Protein AF-A0A2I1GSC6-F1 (afdb_monomer_lite)

Structure (mmCIF, N/CA/C/O backbone):
data_AF-A0A2I1GSC6-F1
#
_entry.id   AF-A0A2I1GSC6-F1
#
loop_
_atom_site.group_PDB
_atom_site.id
_atom_site.type_symbol
_atom_site.label_atom_id
_atom_site.label_alt_id
_atom_site.label_comp_id
_atom_site.label_asym_id
_atom_site.label_entity_id
_atom_site.label_seq_id
_atom_site.pdbx_PDB_ins_code
_atom_site.Cartn_x
_atom_site.Cartn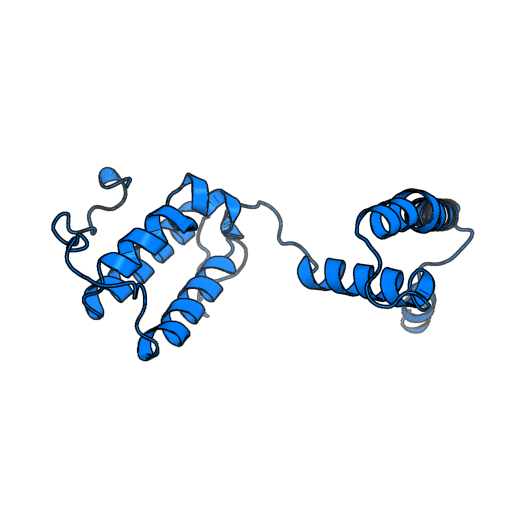_y
_atom_site.Cartn_z
_atom_site.occupancy
_atom_site.B_iso_or_equiv
_atom_site.auth_seq_id
_atom_site.auth_comp_id
_atom_site.auth_asym_id
_atom_site.auth_atom_id
_atom_site.pdbx_PDB_model_num
ATOM 1 N N . MET A 1 1 ? -19.867 -6.147 4.673 1.00 72.06 1 MET A N 1
ATOM 2 C CA . MET A 1 1 ? -18.896 -6.206 5.783 1.00 72.06 1 MET A CA 1
ATOM 3 C C . MET A 1 1 ? -18.907 -7.644 6.240 1.00 72.06 1 MET A C 1
ATOM 5 O O . MET A 1 1 ? -19.994 -8.157 6.480 1.00 72.06 1 MET A O 1
ATOM 9 N N . ASP A 1 2 ? -17.753 -8.298 6.272 1.00 75.50 2 ASP A N 1
ATOM 10 C CA . ASP A 1 2 ? -17.658 -9.733 6.564 1.00 75.50 2 ASP A CA 1
ATOM 11 C C . ASP A 1 2 ? -17.716 -9.948 8.078 1.00 75.50 2 ASP A C 1
ATOM 13 O O . ASP A 1 2 ? -16.717 -10.220 8.737 1.00 75.50 2 ASP A O 1
ATOM 17 N N . ILE A 1 3 ? -18.899 -9.724 8.650 1.00 71.81 3 ILE A N 1
ATOM 18 C CA . ILE A 1 3 ? -19.122 -9.675 10.103 1.00 71.81 3 ILE A CA 1
ATOM 19 C C . ILE A 1 3 ? -18.778 -11.021 10.764 1.00 71.81 3 ILE A C 1
ATOM 21 O O . ILE A 1 3 ? -18.333 -11.045 11.906 1.00 71.81 3 ILE A O 1
ATOM 25 N N . GLU A 1 4 ? -18.911 -12.135 10.043 1.00 76.19 4 GLU A N 1
ATOM 26 C CA . GLU A 1 4 ? -18.545 -13.470 10.534 1.00 76.19 4 GLU A CA 1
ATOM 27 C C . GLU A 1 4 ? -17.038 -13.623 10.789 1.00 76.19 4 GLU A C 1
ATOM 29 O O . GLU A 1 4 ? -16.634 -14.317 11.720 1.00 76.19 4 GLU A O 1
ATOM 34 N N . LEU A 1 5 ? -16.194 -12.930 10.015 1.00 83.06 5 LEU A N 1
ATOM 35 C CA . LEU A 1 5 ? -14.737 -12.950 10.192 1.00 83.06 5 LEU A CA 1
ATOM 36 C C . LEU A 1 5 ? -14.270 -12.063 11.352 1.00 83.06 5 LEU A C 1
ATOM 38 O O . LEU A 1 5 ? -13.135 -12.197 11.818 1.00 83.06 5 LEU A O 1
ATOM 42 N N . PHE A 1 6 ? -15.130 -11.158 11.818 1.00 88.62 6 PHE A N 1
ATOM 43 C CA . PHE A 1 6 ? -14.789 -10.106 12.766 1.00 88.62 6 PHE A CA 1
ATOM 44 C C . PHE A 1 6 ? -15.846 -10.001 13.876 1.00 88.62 6 PHE A C 1
ATOM 46 O O . PHE A 1 6 ? -16.597 -9.025 13.930 1.00 88.62 6 PHE A O 1
ATOM 53 N N . PRO A 1 7 ? -15.884 -10.967 14.814 1.00 88.19 7 PRO A N 1
ATOM 54 C CA . PRO A 1 7 ? -16.898 -11.016 15.872 1.00 88.19 7 PRO A CA 1
ATOM 55 C C . PRO A 1 7 ? -16.821 -9.840 16.858 1.00 88.19 7 PRO A C 1
ATOM 57 O O . PRO A 1 7 ? -17.752 -9.616 17.621 1.00 88.19 7 PRO A O 1
ATOM 60 N N . PHE A 1 8 ? -15.718 -9.083 16.851 1.00 88.75 8 PHE A N 1
ATOM 61 C CA . PHE A 1 8 ? -15.541 -7.884 17.673 1.00 88.75 8 PHE A CA 1
ATOM 62 C C . PHE A 1 8 ? -16.266 -6.644 17.122 1.00 88.75 8 PHE A C 1
ATOM 64 O O . PHE A 1 8 ? -16.285 -5.617 17.800 1.00 88.75 8 PHE A O 1
ATOM 71 N N . ILE A 1 9 ? -16.806 -6.699 15.899 1.00 90.38 9 ILE A N 1
ATOM 72 C CA . ILE A 1 9 ? -17.545 -5.580 15.310 1.00 90.38 9 ILE A CA 1
ATOM 73 C C . ILE A 1 9 ? -18.949 -5.542 15.916 1.00 90.38 9 ILE A C 1
ATOM 75 O O . ILE A 1 9 ? -19.750 -6.460 15.738 1.00 90.38 9 ILE A O 1
ATOM 79 N N . ASP A 1 10 ? -19.259 -4.439 16.587 1.00 89.12 10 ASP A N 1
ATOM 80 C CA . ASP A 1 10 ? -20.593 -4.129 17.077 1.00 89.12 10 ASP A CA 1
ATOM 81 C C . ASP A 1 10 ? -21.489 -3.744 15.896 1.00 89.12 10 ASP A C 1
ATOM 83 O O . ASP A 1 10 ? -21.222 -2.795 15.154 1.00 89.12 10 ASP A O 1
ATOM 87 N N . ARG A 1 11 ? -22.586 -4.485 15.733 1.00 85.50 11 ARG A N 1
ATOM 88 C CA . ARG A 1 11 ? -23.572 -4.269 14.668 1.00 85.50 11 ARG A CA 1
ATOM 89 C C . ARG A 1 11 ? -24.333 -2.955 14.835 1.00 85.50 11 ARG A C 1
ATOM 91 O O . ARG A 1 11 ? -24.878 -2.454 13.856 1.00 85.50 11 ARG A O 1
ATOM 98 N N . ASN A 1 12 ? -24.352 -2.397 16.043 1.00 87.44 12 ASN A N 1
ATOM 99 C CA . ASN A 1 12 ? -25.008 -1.128 16.341 1.00 87.44 12 ASN A CA 1
ATOM 100 C C . ASN A 1 12 ? -24.104 0.081 16.063 1.00 87.44 12 ASN A C 1
ATOM 102 O 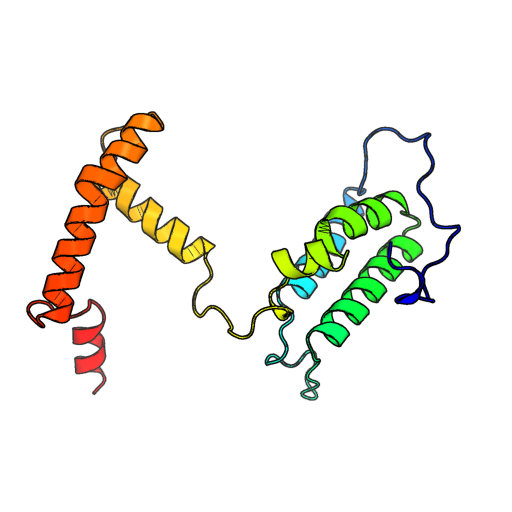O . ASN A 1 12 ? -24.580 1.216 16.077 1.00 87.44 12 ASN A O 1
ATOM 106 N N . PHE A 1 13 ? -22.816 -0.135 15.771 1.00 89.06 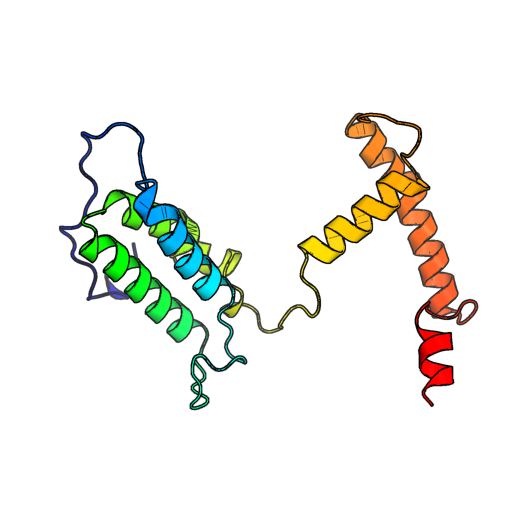13 PHE A N 1
ATOM 107 C CA . PHE A 1 13 ? -21.874 0.934 15.452 1.00 89.06 13 PHE A CA 1
ATOM 108 C C . PHE A 1 13 ? -21.981 1.368 13.983 1.00 89.06 13 PHE A C 1
ATOM 110 O O . PHE A 1 13 ? -21.078 1.174 13.163 1.00 89.06 13 PHE A O 1
ATOM 117 N N . ILE A 1 14 ? -23.128 1.951 13.643 1.00 85.88 14 ILE A N 1
ATOM 118 C CA . ILE A 1 14 ? -23.479 2.399 12.293 1.00 85.88 14 ILE A CA 1
ATOM 119 C C . ILE A 1 14 ? -23.556 3.931 12.209 1.00 85.88 14 ILE A C 1
ATOM 121 O O . ILE A 1 14 ? -23.898 4.599 13.185 1.00 85.88 14 ILE A O 1
ATO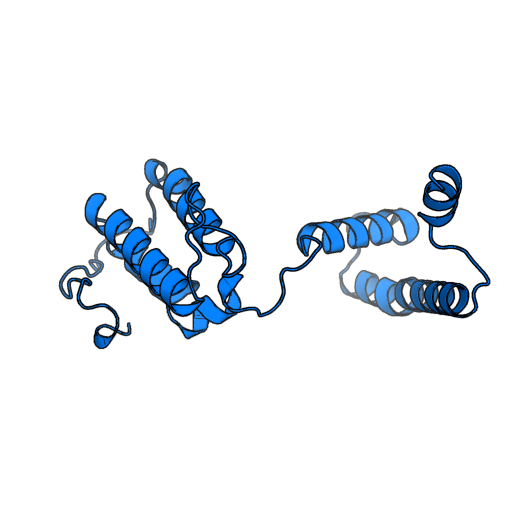M 125 N N . PRO A 1 15 ? -23.207 4.530 11.056 1.00 85.00 15 PRO A N 1
ATOM 126 C CA . PRO A 1 15 ? -23.295 5.973 10.879 1.00 85.00 15 PRO A CA 1
ATOM 127 C C . PRO A 1 15 ? -24.752 6.459 10.867 1.00 85.00 15 PRO A C 1
ATOM 129 O O . PRO A 1 15 ? -25.590 5.914 10.156 1.00 85.00 15 PRO A O 1
ATOM 132 N N . ASN A 1 16 ? -25.035 7.541 11.598 1.00 80.12 16 ASN A N 1
ATOM 133 C CA . ASN A 1 16 ? -26.331 8.221 11.547 1.00 80.12 16 ASN A CA 1
ATOM 134 C C . ASN A 1 16 ? -26.480 9.034 10.249 1.00 80.12 16 ASN A C 1
ATOM 136 O O . ASN A 1 16 ? -25.580 9.788 9.871 1.00 80.12 16 ASN A O 1
ATOM 140 N N . ASN A 1 17 ? -27.656 8.965 9.619 1.00 67.31 17 ASN A N 1
ATOM 141 C CA . ASN A 1 17 ? -27.967 9.647 8.351 1.00 67.31 17 ASN A CA 1
ATOM 142 C C . ASN A 1 17 ? -28.020 11.193 8.443 1.00 67.31 17 ASN A C 1
ATOM 144 O O . ASN A 1 17 ? -28.161 11.859 7.423 1.00 67.31 17 ASN A O 1
ATOM 148 N N . GLY A 1 18 ? -27.914 11.778 9.643 1.00 59.84 18 GLY A N 1
ATOM 149 C CA . GLY A 1 18 ? -28.212 13.194 9.908 1.00 59.84 18 GLY A CA 1
ATOM 150 C C . GLY A 1 18 ? -27.044 14.192 9.885 1.00 59.84 18 GLY A C 1
ATOM 151 O O . GLY A 1 18 ? -27.259 15.347 10.237 1.00 59.84 18 GLY A O 1
ATOM 152 N N . HIS A 1 19 ? -25.813 13.805 9.520 1.00 61.00 19 HIS A N 1
ATOM 153 C CA . HIS A 1 19 ? -24.641 14.692 9.661 1.00 61.00 19 HIS A CA 1
ATOM 154 C C . HIS A 1 19 ? -24.016 15.175 8.339 1.00 61.00 19 HIS A C 1
ATOM 156 O O . HIS A 1 19 ? -23.624 14.390 7.469 1.00 61.00 19 HIS A O 1
ATOM 162 N N . ASN A 1 20 ? -23.811 16.495 8.263 1.00 62.88 20 ASN A N 1
ATOM 163 C CA . ASN A 1 20 ? -23.117 17.212 7.193 1.00 62.88 20 ASN A CA 1
ATOM 164 C C . ASN A 1 20 ? -21.649 16.770 7.047 1.00 62.88 20 ASN A C 1
ATOM 166 O O . ASN A 1 20 ? -20.828 17.048 7.915 1.00 62.88 20 ASN A O 1
ATOM 170 N N . GLY A 1 21 ? -21.337 16.123 5.917 1.00 69.25 21 GLY A N 1
ATOM 171 C CA . GLY A 1 21 ? -20.053 16.137 5.188 1.00 69.25 21 GLY A CA 1
ATOM 172 C C . GLY A 1 21 ? -18.754 15.624 5.834 1.00 69.25 21 GLY A C 1
ATOM 173 O O . GLY A 1 21 ? -17.912 15.085 5.120 1.00 69.25 21 GLY A O 1
ATOM 174 N N . ILE A 1 22 ? -18.541 15.771 7.141 1.00 78.75 22 ILE A N 1
ATOM 175 C CA . ILE A 1 22 ? -17.235 15.533 7.770 1.00 78.75 22 ILE A CA 1
ATOM 176 C C . ILE A 1 22 ? -17.110 14.059 8.166 1.00 78.75 22 ILE A C 1
ATOM 178 O O . ILE A 1 22 ? -17.831 13.568 9.031 1.00 78.75 22 ILE A O 1
ATOM 182 N N . ILE A 1 23 ? -16.176 13.352 7.523 1.00 84.81 23 ILE A N 1
ATOM 183 C CA . ILE A 1 23 ? -15.872 11.937 7.798 1.00 84.81 23 ILE A CA 1
ATOM 184 C C . ILE A 1 23 ? -14.886 11.808 8.969 1.00 84.81 23 ILE A C 1
ATOM 186 O O . ILE A 1 23 ? -15.087 10.998 9.870 1.00 84.81 23 ILE A O 1
ATOM 190 N N . CYS A 1 24 ? -13.825 12.620 8.978 1.00 85.69 24 CYS A N 1
ATOM 191 C CA . CYS A 1 24 ? -12.787 12.594 10.008 1.00 85.69 24 CYS A CA 1
ATOM 192 C C . CYS A 1 24 ? -12.519 14.010 10.546 1.00 85.69 24 CYS A C 1
ATOM 194 O O . CYS A 1 24 ? -12.091 14.874 9.770 1.00 85.69 24 CYS A O 1
ATOM 196 N N . PRO A 1 25 ? -12.732 14.266 11.851 1.00 87.56 25 PRO A N 1
ATOM 197 C CA . PRO A 1 25 ? -12.354 15.524 12.486 1.00 87.56 25 PRO A CA 1
ATOM 198 C C . PRO A 1 25 ? -10.860 15.819 12.308 1.00 87.56 25 PRO A C 1
ATOM 200 O O . PRO A 1 25 ? -10.034 14.923 12.463 1.00 87.56 25 PRO A O 1
ATOM 203 N N . ALA A 1 26 ? -10.496 17.083 12.067 1.00 89.44 26 ALA A N 1
ATOM 204 C CA . ALA A 1 26 ? -9.107 17.498 11.819 1.00 89.44 26 ALA A CA 1
ATOM 205 C C . ALA A 1 26 ? -8.114 17.014 12.895 1.00 89.44 26 ALA A C 1
ATOM 207 O O . ALA A 1 26 ? -7.001 16.605 12.578 1.00 89.44 26 ALA A O 1
ATOM 208 N N . LYS A 1 27 ? -8.548 16.980 14.163 1.00 91.12 27 LYS A N 1
ATOM 209 C CA . LYS A 1 27 ? -7.743 16.502 15.299 1.00 91.12 27 LYS A CA 1
ATOM 210 C C . LYS A 1 27 ? -7.334 15.026 15.182 1.00 91.12 27 LYS A C 1
ATOM 212 O O . LYS A 1 27 ? -6.286 14.656 15.693 1.00 91.12 27 LYS A O 1
ATOM 217 N N . LEU A 1 28 ? -8.142 14.200 14.513 1.00 92.12 28 LEU A N 1
ATOM 218 C CA . LEU A 1 28 ? -7.928 12.753 14.392 1.00 92.12 28 LEU A CA 1
ATOM 219 C C . LEU A 1 28 ? -7.210 12.358 13.102 1.00 92.12 28 LEU A C 1
ATOM 221 O O . LEU A 1 28 ? -6.650 11.267 13.030 1.00 92.12 28 LEU A O 1
ATOM 225 N N . GLN A 1 29 ? -7.196 13.233 12.093 1.00 92.31 29 GLN A N 1
ATOM 226 C CA . GLN A 1 29 ? -6.665 12.919 10.764 1.00 92.31 29 GLN A CA 1
ATOM 227 C C . GLN A 1 29 ? -5.211 12.454 10.811 1.00 92.31 29 GLN A C 1
ATOM 229 O O . GLN A 1 29 ? -4.886 11.431 10.218 1.00 92.31 29 GLN A O 1
ATOM 234 N N . LYS A 1 30 ? -4.344 13.160 11.546 1.00 94.56 30 LYS A N 1
ATOM 235 C CA . LYS A 1 30 ? -2.918 12.814 11.625 1.00 94.56 30 LYS A CA 1
ATOM 236 C C . LYS A 1 30 ? -2.700 11.427 12.240 1.00 94.56 30 LYS A C 1
ATOM 238 O O . LYS A 1 30 ? -1.927 10.640 11.705 1.00 94.56 30 LYS A O 1
ATOM 243 N N . THR A 1 31 ? -3.407 11.118 13.324 1.00 95.31 31 THR A N 1
ATOM 244 C CA . THR A 1 31 ? -3.307 9.824 14.013 1.00 95.31 31 THR A CA 1
ATOM 245 C C . THR A 1 31 ? -3.894 8.693 13.169 1.00 95.31 31 THR A C 1
ATOM 247 O O . THR A 1 31 ? -3.272 7.642 13.033 1.00 95.31 31 THR A O 1
ATOM 250 N N . ALA A 1 32 ? -5.044 8.926 12.529 1.00 94.50 32 ALA A N 1
ATOM 251 C CA . ALA A 1 32 ? -5.664 7.960 11.626 1.00 94.50 32 ALA A CA 1
ATOM 252 C C . ALA A 1 32 ? -4.764 7.653 10.419 1.00 94.50 32 ALA A C 1
ATOM 254 O O . ALA A 1 32 ? -4.586 6.492 10.061 1.00 94.50 32 ALA A O 1
ATOM 255 N N . LEU A 1 33 ? -4.155 8.679 9.816 1.00 95.00 33 LEU A N 1
ATOM 256 C CA . LEU A 1 33 ? -3.220 8.506 8.704 1.00 95.00 33 LEU A CA 1
ATOM 257 C C . LEU A 1 33 ? -1.974 7.725 9.123 1.00 95.00 33 LEU A C 1
ATOM 259 O O . LEU A 1 33 ? -1.565 6.839 8.383 1.00 95.00 33 LEU A O 1
ATOM 263 N N . ALA A 1 34 ? -1.417 7.988 10.307 1.00 95.88 34 ALA A N 1
ATOM 264 C CA . ALA A 1 34 ? -0.274 7.233 10.816 1.00 95.88 34 ALA A CA 1
ATOM 265 C C . ALA A 1 34 ? -0.600 5.738 11.001 1.00 95.88 34 ALA A C 1
ATOM 267 O O . ALA A 1 34 ? 0.209 4.881 10.645 1.00 95.88 34 ALA A O 1
ATOM 268 N N . LEU A 1 35 ? -1.803 5.413 11.493 1.00 96.25 35 LEU A N 1
ATOM 269 C CA . LEU A 1 35 ? -2.279 4.028 11.573 1.00 96.25 35 LEU A CA 1
ATOM 270 C C . LEU A 1 35 ? -2.391 3.393 10.184 1.00 96.25 35 LEU A C 1
ATOM 272 O O . LEU A 1 35 ? -1.836 2.321 9.953 1.00 96.25 35 LEU A O 1
ATOM 276 N N . ILE A 1 36 ? -3.050 4.073 9.244 1.00 95.88 36 ILE A N 1
ATOM 277 C CA . ILE A 1 36 ? -3.240 3.585 7.870 1.00 95.88 36 ILE A CA 1
ATOM 278 C C . ILE A 1 36 ? -1.892 3.384 7.164 1.00 95.88 36 ILE A C 1
ATOM 280 O O . ILE A 1 36 ? -1.693 2.370 6.498 1.00 95.88 36 ILE A O 1
ATOM 284 N N . GLU A 1 37 ? -0.947 4.310 7.327 1.00 94.44 37 GLU A N 1
ATOM 285 C CA . GLU A 1 37 ? 0.398 4.208 6.760 1.00 94.44 37 GLU A CA 1
ATOM 286 C C . GLU A 1 37 ? 1.176 3.034 7.361 1.00 94.44 37 GLU A C 1
ATOM 288 O O . GLU A 1 37 ? 1.849 2.295 6.639 1.00 94.44 37 GLU A O 1
ATOM 293 N N . ARG A 1 38 ? 1.062 2.808 8.671 1.00 95.06 38 ARG A N 1
ATOM 294 C CA . ARG A 1 38 ? 1.661 1.630 9.298 1.00 95.06 38 ARG A CA 1
ATOM 295 C C . ARG A 1 38 ? 1.045 0.347 8.743 1.00 95.06 38 ARG A C 1
ATOM 297 O O . ARG A 1 38 ? 1.785 -0.558 8.370 1.00 95.06 38 ARG A O 1
ATOM 304 N N . HIS A 1 39 ? -0.281 0.290 8.615 1.00 96.06 39 HIS A N 1
ATOM 305 C CA . HIS A 1 39 ? -0.994 -0.866 8.065 1.00 96.06 39 HIS A CA 1
ATOM 306 C C . HIS A 1 39 ? -0.596 -1.158 6.613 1.00 96.06 39 HIS A C 1
ATOM 308 O O . HIS A 1 39 ? -0.352 -2.311 6.265 1.00 96.06 39 HIS A O 1
ATOM 314 N N . PHE A 1 40 ? -0.439 -0.116 5.790 1.00 93.75 40 PHE A N 1
ATOM 315 C CA . PHE A 1 40 ? 0.065 -0.225 4.418 1.00 93.75 40 PHE A CA 1
ATOM 316 C C . PHE A 1 40 ? 1.438 -0.896 4.343 1.00 93.75 40 PHE A C 1
ATOM 318 O O . PHE A 1 40 ? 1.692 -1.693 3.438 1.00 93.75 40 PHE A O 1
ATOM 325 N N . ASN A 1 41 ? 2.333 -0.533 5.266 1.00 91.50 41 ASN A N 1
ATOM 326 C CA . ASN A 1 41 ? 3.729 -0.957 5.258 1.00 91.50 41 ASN A CA 1
ATOM 327 C C . ASN A 1 41 ? 3.978 -2.293 5.970 1.00 91.50 41 ASN A C 1
ATOM 329 O O . ASN A 1 41 ? 5.085 -2.819 5.856 1.00 91.50 41 ASN A O 1
ATOM 333 N N . MET A 1 42 ? 2.987 -2.858 6.667 1.00 93.38 42 MET A N 1
ATOM 334 C CA . MET A 1 42 ? 3.125 -4.188 7.258 1.00 93.38 42 MET A CA 1
ATOM 335 C C . MET A 1 42 ? 3.333 -5.251 6.178 1.00 93.38 42 MET A C 1
ATOM 337 O O . MET A 1 42 ? 2.702 -5.232 5.116 1.00 93.38 42 MET A O 1
ATOM 341 N N . TYR A 1 43 ? 4.234 -6.190 6.460 1.00 93.75 43 TYR A N 1
ATOM 342 C CA . TYR A 1 43 ? 4.644 -7.205 5.505 1.00 93.75 43 TYR A CA 1
ATOM 343 C C . TYR A 1 43 ? 5.105 -8.488 6.217 1.00 93.75 43 TYR A C 1
ATOM 345 O O . TYR A 1 43 ? 5.802 -8.374 7.221 1.00 93.75 43 TYR A O 1
ATOM 353 N N . PRO A 1 44 ? 4.799 -9.695 5.700 1.00 93.06 44 PRO A N 1
ATOM 354 C CA . PRO A 1 44 ? 5.113 -10.953 6.388 1.00 93.06 44 PRO A CA 1
ATOM 355 C C . PRO A 1 44 ? 6.592 -11.222 6.675 1.00 93.06 44 PRO A C 1
ATOM 357 O O . PRO A 1 44 ? 6.910 -11.964 7.593 1.00 93.06 44 PRO A O 1
ATOM 360 N N . LEU A 1 45 ? 7.501 -10.635 5.893 1.00 90.62 45 LEU A N 1
ATOM 361 C CA . LEU A 1 45 ? 8.954 -10.757 6.082 1.00 90.62 45 LEU A CA 1
ATOM 362 C C . LEU A 1 45 ? 9.559 -9.637 6.943 1.00 90.62 45 LEU A C 1
ATOM 364 O O . LEU A 1 45 ? 10.778 -9.572 7.084 1.00 90.62 45 LEU A O 1
ATOM 368 N N . ILE A 1 46 ? 8.742 -8.730 7.482 1.00 89.75 46 ILE A N 1
ATOM 369 C CA . ILE A 1 46 ? 9.194 -7.642 8.353 1.00 89.75 46 ILE A CA 1
ATOM 370 C C . ILE A 1 46 ? 8.608 -7.891 9.746 1.00 89.75 46 ILE A C 1
ATOM 372 O O . ILE A 1 46 ? 7.388 -8.026 9.863 1.00 89.75 46 ILE A O 1
ATOM 376 N N . PRO A 1 47 ? 9.437 -7.948 10.803 1.00 91.56 47 PRO A N 1
ATOM 377 C CA . PRO A 1 47 ? 8.932 -8.179 12.145 1.00 91.56 47 PRO A CA 1
ATOM 378 C C . PRO A 1 47 ? 8.094 -6.984 12.611 1.00 91.56 47 PRO A C 1
ATOM 380 O O . PRO A 1 47 ? 8.465 -5.826 12.398 1.00 91.56 47 PRO A O 1
ATOM 383 N N . VAL A 1 48 ? 6.958 -7.260 13.251 1.00 89.25 48 VAL A N 1
ATOM 384 C CA . VAL A 1 48 ? 6.058 -6.216 13.773 1.00 89.25 48 VAL A CA 1
ATOM 385 C C . VAL A 1 48 ? 6.520 -5.643 15.110 1.00 89.25 48 VAL A C 1
ATOM 387 O O . VAL A 1 48 ? 6.109 -4.542 15.475 1.00 89.25 48 VAL A O 1
ATOM 390 N N . ASP A 1 49 ? 7.381 -6.355 15.834 1.00 87.31 49 ASP A N 1
ATOM 391 C CA . ASP A 1 49 ? 7.927 -5.912 17.109 1.00 87.31 49 ASP A CA 1
ATOM 392 C C . ASP A 1 49 ? 9.436 -6.177 17.226 1.00 87.31 49 ASP A C 1
ATOM 394 O O . ASP A 1 49 ? 10.070 -6.804 16.376 1.00 87.31 49 ASP A O 1
ATOM 398 N N . LYS A 1 50 ? 10.027 -5.675 18.314 1.00 86.75 50 LYS A N 1
ATOM 399 C CA . LYS A 1 50 ? 11.453 -5.871 18.617 1.00 86.75 50 LYS A CA 1
ATOM 400 C C . LYS A 1 50 ? 11.797 -7.317 18.988 1.00 86.75 50 LYS A C 1
ATOM 402 O O . LYS A 1 50 ? 12.973 -7.660 19.001 1.00 86.75 50 LYS A O 1
ATOM 407 N N . ASN A 1 51 ? 10.794 -8.134 19.300 1.00 89.62 51 ASN A N 1
ATOM 408 C CA . ASN A 1 51 ? 10.975 -9.532 19.675 1.00 89.62 51 ASN A CA 1
ATOM 409 C C . ASN A 1 51 ? 11.055 -10.448 18.446 1.00 89.62 51 ASN A C 1
ATOM 411 O O . ASN A 1 51 ? 11.317 -11.638 18.594 1.00 89.62 51 ASN A O 1
ATOM 415 N N . GLY A 1 52 ? 10.851 -9.904 17.241 1.00 89.62 52 GLY A N 1
ATOM 416 C CA . GLY A 1 52 ? 10.921 -10.667 16.001 1.00 89.62 52 GLY A CA 1
ATOM 417 C C . GLY A 1 52 ? 9.628 -11.409 15.674 1.00 89.62 52 GLY A C 1
ATOM 418 O O . GLY A 1 52 ? 9.681 -12.434 15.000 1.00 89.62 52 GLY A O 1
ATOM 419 N N . LEU A 1 53 ? 8.470 -10.932 16.142 1.00 92.56 53 LEU A N 1
ATOM 420 C CA . LEU A 1 53 ? 7.186 -11.509 15.755 1.00 92.56 53 LEU A CA 1
ATOM 421 C C . LEU A 1 53 ? 6.922 -11.247 14.266 1.00 92.56 53 LEU A C 1
ATOM 423 O O . LEU A 1 53 ? 6.869 -10.097 13.829 1.00 92.56 53 LEU A O 1
ATOM 427 N N . PHE A 1 54 ? 6.708 -12.316 13.504 1.00 93.25 54 PHE A N 1
ATOM 428 C CA . PHE A 1 54 ? 6.261 -12.263 12.113 1.00 93.25 54 PHE A CA 1
ATOM 429 C C . PHE A 1 54 ? 4.801 -12.685 12.030 1.00 93.25 54 PHE A C 1
ATOM 431 O O . PHE A 1 54 ? 4.370 -13.594 12.737 1.00 93.25 54 PHE A O 1
ATOM 438 N N . LEU A 1 55 ? 4.051 -12.024 11.155 1.00 94.31 55 LEU A N 1
ATOM 439 C CA . LEU A 1 55 ? 2.634 -12.287 10.943 1.00 94.31 55 LEU A CA 1
ATOM 440 C C . LEU A 1 55 ? 2.402 -12.701 9.496 1.00 94.31 55 LEU A C 1
ATOM 442 O O . LEU A 1 55 ? 2.986 -12.130 8.573 1.00 94.31 55 LEU A O 1
ATOM 446 N N . ASN A 1 56 ? 1.509 -13.657 9.280 1.00 94.25 56 ASN A N 1
ATOM 447 C CA . ASN A 1 56 ? 1.080 -14.000 7.930 1.00 94.25 56 ASN A CA 1
ATOM 448 C C . ASN A 1 56 ? 0.153 -12.901 7.345 1.00 94.25 56 ASN A C 1
ATOM 450 O O . ASN A 1 56 ? -0.356 -12.048 8.081 1.00 94.25 56 ASN A O 1
ATOM 454 N N . PRO A 1 57 ? -0.089 -12.879 6.019 1.00 94.06 57 PRO A N 1
ATOM 455 C CA . PRO A 1 57 ? -0.911 -11.844 5.385 1.00 94.06 57 PRO A CA 1
ATOM 456 C C . PRO A 1 57 ? -2.312 -11.672 5.991 1.00 94.06 57 PRO A C 1
ATOM 458 O O . PRO A 1 57 ? -2.797 -10.542 6.111 1.00 94.06 57 PRO A O 1
ATOM 461 N N . ASP A 1 58 ? -2.960 -12.771 6.383 1.00 94.12 58 ASP A N 1
ATOM 462 C CA . ASP A 1 58 ? -4.309 -12.749 6.952 1.00 94.12 58 ASP A CA 1
ATOM 463 C C . ASP A 1 58 ? -4.318 -12.256 8.402 1.00 94.12 58 ASP A C 1
ATOM 465 O O . ASP A 1 58 ? -5.235 -11.537 8.797 1.00 94.12 58 ASP A O 1
ATOM 469 N N . GLU A 1 59 ? -3.294 -12.582 9.189 1.00 94.88 59 GLU A N 1
ATOM 470 C CA . GLU A 1 59 ? -3.088 -12.043 10.536 1.00 94.88 59 GLU A CA 1
ATOM 471 C C . GLU A 1 59 ? -2.853 -10.535 10.498 1.00 94.88 59 GLU A C 1
ATOM 473 O O . GLU A 1 59 ? -3.508 -9.800 11.240 1.00 94.88 59 GLU A O 1
ATOM 478 N N . ILE A 1 60 ? -1.988 -10.065 9.589 1.00 96.25 60 ILE A N 1
ATOM 479 C CA . ILE A 1 60 ? -1.744 -8.632 9.377 1.00 96.25 60 ILE A CA 1
ATOM 480 C C . ILE A 1 60 ? -3.061 -7.926 9.061 1.00 96.25 60 ILE A C 1
ATOM 482 O O . ILE A 1 60 ? -3.374 -6.902 9.672 1.00 96.25 60 ILE A O 1
ATOM 486 N N . TRP A 1 61 ? -3.850 -8.472 8.131 1.00 96.12 61 TRP A N 1
ATOM 487 C CA . TRP A 1 61 ? -5.151 -7.910 7.786 1.00 96.12 61 TRP A CA 1
ATOM 488 C C . TRP A 1 61 ? -6.075 -7.859 9.005 1.00 96.12 61 TRP A C 1
ATOM 490 O O . TRP A 1 61 ? -6.565 -6.786 9.353 1.00 96.12 61 TRP A O 1
ATOM 500 N N . LYS A 1 62 ? -6.265 -8.982 9.706 1.00 95.12 62 LYS A N 1
ATOM 501 C CA . LYS A 1 62 ? -7.188 -9.065 10.847 1.00 95.12 62 LYS A CA 1
ATOM 502 C C . LYS A 1 62 ? -6.813 -8.119 11.986 1.00 95.12 62 LYS A C 1
ATOM 504 O O . LYS A 1 62 ? -7.696 -7.459 12.536 1.00 95.12 62 LYS A O 1
ATOM 509 N N . ILE A 1 63 ? -5.527 -8.023 12.319 1.00 95.31 63 ILE A N 1
ATOM 510 C CA . ILE A 1 63 ? -5.031 -7.104 13.350 1.00 95.31 63 ILE A CA 1
ATOM 511 C C . ILE A 1 63 ? -5.245 -5.652 12.914 1.00 95.31 63 ILE A C 1
ATOM 513 O O . ILE A 1 63 ? -5.772 -4.862 13.694 1.00 95.31 63 ILE A O 1
ATOM 517 N N . SER A 1 64 ? -4.949 -5.320 11.655 1.00 96.44 64 SER A N 1
ATOM 518 C CA . SER A 1 64 ? -5.148 -3.967 11.114 1.00 96.44 64 SER A CA 1
ATOM 519 C C . SER A 1 64 ? -6.621 -3.539 11.131 1.00 96.44 64 SER A C 1
ATOM 521 O O . SER A 1 64 ? -6.936 -2.400 11.482 1.00 96.44 64 SER A O 1
ATOM 523 N N . VAL A 1 65 ? -7.536 -4.453 10.777 1.00 96.56 65 VAL A N 1
ATOM 524 C CA . VAL A 1 65 ? -8.992 -4.232 10.843 1.00 96.56 65 VAL A CA 1
ATOM 525 C C . VAL A 1 65 ? -9.433 -4.001 12.286 1.00 96.56 65 VAL A C 1
ATOM 527 O O . VAL A 1 65 ? -10.190 -3.069 12.555 1.00 96.56 65 VAL A O 1
ATOM 530 N N . LYS A 1 66 ? -8.953 -4.826 13.222 1.00 96.19 66 LYS A N 1
ATOM 531 C CA . LYS A 1 66 ? -9.281 -4.698 14.645 1.00 96.19 66 LYS A CA 1
ATOM 532 C C . LYS A 1 66 ? -8.819 -3.359 15.210 1.00 96.19 66 LYS A C 1
ATOM 534 O O . LYS A 1 66 ? -9.593 -2.686 15.882 1.00 96.19 66 LYS A O 1
ATOM 539 N N . GLU A 1 67 ? -7.592 -2.962 14.909 1.00 96.69 67 GLU A N 1
ATOM 540 C CA . GLU A 1 67 ? -6.997 -1.740 15.441 1.00 96.69 67 GLU A CA 1
ATOM 541 C C . GLU A 1 67 ? -7.679 -0.480 14.903 1.00 96.69 67 GLU A C 1
ATOM 543 O O . GLU A 1 67 ? -8.025 0.413 15.676 1.00 96.69 67 GLU A O 1
ATOM 548 N N . ILE A 1 68 ? -7.961 -0.415 13.596 1.00 96.50 68 ILE A N 1
ATOM 549 C CA . ILE A 1 68 ? -8.657 0.749 13.035 1.00 96.50 68 ILE A CA 1
ATOM 550 C C . ILE A 1 68 ? -10.121 0.819 13.498 1.00 96.50 68 ILE A C 1
ATOM 552 O O . ILE A 1 68 ? -10.661 1.914 13.669 1.00 96.50 68 ILE A O 1
ATOM 556 N N . TYR A 1 69 ? -10.756 -0.332 13.740 1.00 96.19 69 TYR A N 1
ATOM 557 C CA . TYR A 1 69 ? -12.089 -0.403 14.331 1.00 96.19 69 TYR A CA 1
ATOM 558 C C . TYR A 1 69 ? -12.090 0.122 15.772 1.00 96.19 69 TYR A C 1
ATOM 560 O O . TYR A 1 69 ? -12.886 1.003 16.094 1.00 96.19 69 TYR A O 1
ATOM 568 N N . GLN A 1 70 ? -11.163 -0.353 16.611 1.00 96.56 70 GLN A N 1
ATOM 569 C CA . GLN A 1 70 ? -10.992 0.122 17.988 1.00 96.56 70 GLN A CA 1
ATOM 570 C C . GLN A 1 70 ? -10.737 1.630 18.029 1.00 96.56 70 GLN A C 1
ATOM 572 O O . GLN A 1 70 ? -11.430 2.339 18.753 1.00 96.56 70 GLN A O 1
ATOM 577 N N . PHE A 1 71 ? -9.855 2.136 17.164 1.00 96.44 71 PHE A N 1
ATOM 578 C CA . PHE A 1 71 ? -9.621 3.572 17.023 1.00 96.44 71 PHE A CA 1
ATOM 579 C C . PHE A 1 71 ? -10.916 4.345 16.725 1.00 96.44 71 PHE A C 1
ATOM 581 O O . PHE A 1 71 ? -11.164 5.399 17.310 1.00 96.44 71 PHE A O 1
ATOM 588 N N . CYS A 1 72 ? -11.769 3.840 15.831 1.00 95.06 72 CYS A N 1
ATOM 589 C CA . CYS A 1 72 ? -13.032 4.505 15.510 1.00 95.06 72 CYS A CA 1
ATOM 590 C C . CYS A 1 72 ? -14.044 4.437 16.662 1.00 95.06 72 CYS A C 1
ATOM 592 O O . CYS A 1 72 ? -14.764 5.413 16.875 1.00 95.06 72 CYS A O 1
ATOM 594 N N . ILE A 1 73 ? -14.086 3.328 17.405 1.00 94.94 73 ILE A N 1
ATOM 595 C CA . ILE A 1 73 ? -14.943 3.149 18.587 1.00 94.94 73 ILE A CA 1
ATOM 596 C C . ILE A 1 73 ? -14.543 4.108 19.708 1.00 94.94 73 ILE A C 1
ATOM 598 O O . ILE A 1 73 ? -15.396 4.828 20.222 1.00 94.94 73 ILE A O 1
ATOM 602 N N . GLU A 1 74 ? -13.253 4.180 20.040 1.00 95.38 74 GLU A N 1
ATOM 603 C CA . GLU A 1 74 ? -12.716 5.063 21.087 1.00 95.38 74 GLU A CA 1
ATOM 604 C C . GLU A 1 74 ? -13.056 6.537 20.839 1.00 95.38 74 GLU A C 1
ATOM 606 O O . GLU A 1 74 ? -13.287 7.303 21.773 1.00 95.38 74 GLU A O 1
ATOM 611 N N . HIS A 1 75 ? -13.135 6.928 19.568 1.00 93.06 75 HIS A N 1
ATOM 612 C CA . HIS A 1 75 ? -13.459 8.290 19.150 1.00 93.06 75 HIS A CA 1
ATOM 613 C C . HIS A 1 75 ? -14.928 8.476 18.744 1.00 93.06 75 HIS A C 1
ATOM 615 O O . HIS A 1 75 ? -15.277 9.528 18.203 1.00 93.06 75 HIS A O 1
ATOM 621 N N . ASN A 1 76 ? -15.775 7.466 18.973 1.00 91.81 76 ASN A N 1
ATOM 622 C CA . ASN A 1 76 ? -17.194 7.439 18.616 1.00 91.81 76 ASN A CA 1
ATOM 623 C C . ASN A 1 76 ? -17.470 7.927 17.176 1.00 91.81 76 ASN A C 1
ATOM 625 O O . ASN A 1 76 ? -18.333 8.773 16.933 1.00 91.81 76 ASN A O 1
ATOM 629 N N . ASN A 1 77 ? -16.692 7.428 16.209 1.00 92.00 77 ASN A N 1
ATOM 630 C CA . ASN A 1 77 ? -16.779 7.830 14.806 1.00 92.00 77 ASN A CA 1
ATOM 631 C C . ASN A 1 77 ? -17.142 6.651 13.879 1.00 92.00 77 ASN A C 1
ATOM 633 O O . ASN A 1 77 ? -16.288 6.141 13.141 1.00 92.00 77 ASN A O 1
ATOM 637 N N . PRO A 1 78 ? -18.421 6.230 13.863 1.00 91.94 78 PRO A N 1
ATOM 638 C CA . PRO A 1 78 ? -18.880 5.124 13.023 1.00 91.94 78 PRO A CA 1
ATOM 639 C C . PRO A 1 78 ? -18.808 5.439 11.529 1.00 91.94 78 PRO A C 1
ATOM 641 O O . PRO A 1 78 ? -18.648 4.540 10.706 1.00 91.94 78 PRO A O 1
ATOM 644 N N . ARG A 1 79 ? -18.868 6.722 11.150 1.00 90.56 79 ARG A N 1
ATOM 645 C CA . ARG A 1 79 ? -18.755 7.146 9.750 1.00 90.56 79 ARG A CA 1
ATOM 646 C C . ARG A 1 79 ? -17.350 6.934 9.206 1.00 90.56 79 ARG A C 1
ATOM 648 O O . ARG A 1 79 ? -17.209 6.449 8.084 1.00 90.56 79 ARG A O 1
ATOM 655 N N . LEU A 1 80 ? -16.328 7.279 9.989 1.00 92.69 80 LEU A N 1
ATOM 656 C CA . LEU A 1 80 ? -14.939 7.012 9.632 1.00 92.69 80 LEU A CA 1
ATOM 657 C C . LEU A 1 80 ? -14.696 5.513 9.490 1.00 92.69 80 LEU A C 1
ATOM 659 O O . LEU A 1 80 ? -14.130 5.102 8.484 1.00 92.69 80 LEU A O 1
ATOM 663 N N . TRP A 1 81 ? -15.177 4.709 10.441 1.00 94.19 81 TRP A N 1
ATOM 664 C CA . TRP A 1 81 ? -15.085 3.253 10.355 1.00 94.19 81 TRP A CA 1
ATOM 665 C C . TRP A 1 81 ? -15.694 2.724 9.057 1.00 94.19 81 TRP A C 1
ATOM 667 O O . TRP A 1 81 ? -15.021 2.027 8.299 1.00 94.19 81 TRP A O 1
ATOM 677 N N . TYR A 1 82 ? -16.941 3.101 8.769 1.00 92.75 82 TYR A N 1
ATOM 678 C CA . TYR A 1 82 ? -17.648 2.639 7.580 1.00 92.75 82 TYR A CA 1
ATOM 679 C C . TYR A 1 82 ? -16.888 3.032 6.307 1.00 92.75 82 TYR A C 1
ATOM 681 O O . TYR A 1 82 ? -16.593 2.192 5.459 1.00 92.75 82 TYR A O 1
ATOM 689 N N . TYR A 1 83 ? -16.487 4.300 6.204 1.00 92.62 83 TYR A N 1
ATOM 690 C CA . TYR A 1 83 ? -15.700 4.790 5.078 1.00 92.62 83 TYR A CA 1
ATOM 691 C C . TYR A 1 83 ? -14.391 4.015 4.902 1.00 92.62 83 TYR A C 1
ATOM 693 O O . TYR A 1 83 ? -14.086 3.570 3.792 1.00 92.62 83 TYR A O 1
ATOM 701 N N . LEU A 1 84 ? -13.638 3.826 5.990 1.00 94.62 84 LEU A N 1
ATOM 702 C CA . LEU A 1 84 ? -12.358 3.134 5.954 1.00 94.62 84 LEU A CA 1
ATOM 703 C C . LEU A 1 84 ? -12.531 1.670 5.549 1.00 94.62 84 LEU A C 1
ATOM 705 O O . LEU A 1 84 ? -11.795 1.172 4.694 1.00 94.62 84 LEU A O 1
ATOM 709 N N . TYR A 1 85 ? -13.526 0.991 6.117 1.00 94.75 85 TYR A N 1
ATOM 710 C CA . TYR A 1 85 ? -13.782 -0.410 5.832 1.00 94.75 85 TYR A CA 1
ATOM 711 C C . TYR A 1 85 ? -14.088 -0.649 4.358 1.00 94.75 85 TYR A C 1
ATOM 713 O O . TYR A 1 85 ? -13.395 -1.424 3.702 1.00 94.75 85 TYR A O 1
ATOM 721 N N . PHE A 1 86 ? -15.074 0.049 3.800 1.00 93.56 86 PHE A N 1
ATOM 722 C CA . PHE A 1 86 ? -15.483 -0.196 2.416 1.00 93.56 86 PHE A CA 1
ATOM 723 C C . PHE A 1 86 ? -14.467 0.285 1.377 1.00 93.56 86 PHE A C 1
ATOM 725 O O . PHE A 1 86 ? -14.460 -0.232 0.258 1.00 93.56 86 PHE A O 1
ATOM 732 N N . SER A 1 87 ? -13.610 1.240 1.738 1.00 93.81 87 SER A N 1
ATOM 733 C CA . SER A 1 87 ? -12.624 1.809 0.817 1.00 93.81 87 SER A CA 1
ATOM 734 C C . SER A 1 87 ? -11.265 1.103 0.879 1.00 93.81 87 SER A C 1
ATOM 736 O O . SER A 1 87 ? -10.612 0.988 -0.156 1.00 93.81 87 SER A O 1
ATOM 738 N N . TRP A 1 88 ? -10.852 0.590 2.047 1.00 95.19 88 TRP A N 1
ATOM 739 C CA . TRP A 1 88 ? -9.522 -0.010 2.239 1.00 95.19 88 TRP A CA 1
ATOM 740 C C . TRP A 1 88 ? -9.518 -1.352 2.978 1.00 95.19 88 TRP A C 1
ATOM 742 O O . TRP A 1 88 ? -8.725 -2.218 2.620 1.00 95.19 88 TRP A O 1
ATOM 752 N N . TYR A 1 89 ? -10.343 -1.554 4.006 1.00 95.69 89 TYR A N 1
ATOM 753 C CA . TYR A 1 89 ? -10.180 -2.715 4.899 1.00 95.69 89 TYR A CA 1
ATOM 754 C C . TYR A 1 89 ? -11.061 -3.930 4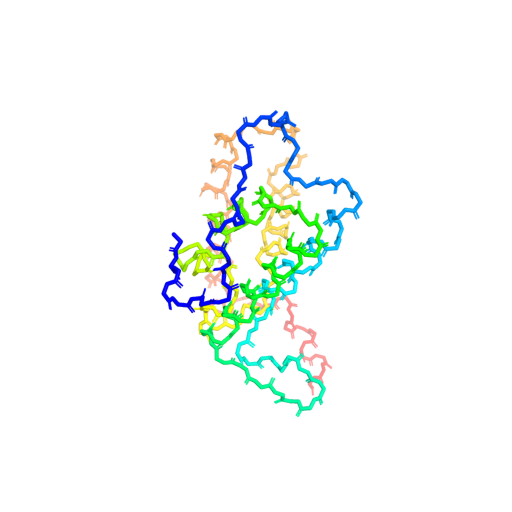.579 1.00 95.69 89 TYR A C 1
ATOM 756 O O . TYR A 1 89 ? -10.851 -4.991 5.167 1.00 95.69 89 TYR A O 1
ATOM 764 N N . SER A 1 90 ? -12.002 -3.832 3.641 1.00 94.81 90 SER A N 1
ATOM 765 C CA . SER A 1 90 ? -12.669 -5.004 3.066 1.00 94.81 90 SER A CA 1
ATOM 766 C C . SER A 1 90 ? -11.654 -5.880 2.333 1.00 94.81 90 SER A C 1
ATOM 768 O O . SER A 1 90 ? -10.661 -5.366 1.818 1.00 94.81 90 SER A O 1
ATOM 770 N N . LYS A 1 91 ? -11.872 -7.201 2.279 1.00 93.12 91 LYS A N 1
ATOM 771 C CA . LYS A 1 91 ? -10.857 -8.133 1.759 1.00 93.12 91 LYS A CA 1
ATOM 772 C C . LYS A 1 91 ? -10.437 -7.796 0.323 1.00 93.12 91 LYS A C 1
ATOM 774 O O . LYS A 1 91 ? -9.242 -7.711 0.042 1.00 93.12 91 LYS A O 1
ATOM 779 N N . ASP A 1 92 ? -11.403 -7.515 -0.549 1.00 93.12 92 ASP A N 1
ATOM 780 C CA . ASP A 1 92 ? -11.140 -7.149 -1.946 1.00 93.12 92 ASP A CA 1
ATOM 781 C C . ASP A 1 92 ? -10.313 -5.871 -2.065 1.00 93.12 92 ASP A C 1
ATOM 783 O O . ASP A 1 92 ? -9.378 -5.803 -2.860 1.00 93.12 92 ASP A O 1
ATOM 787 N N . ARG A 1 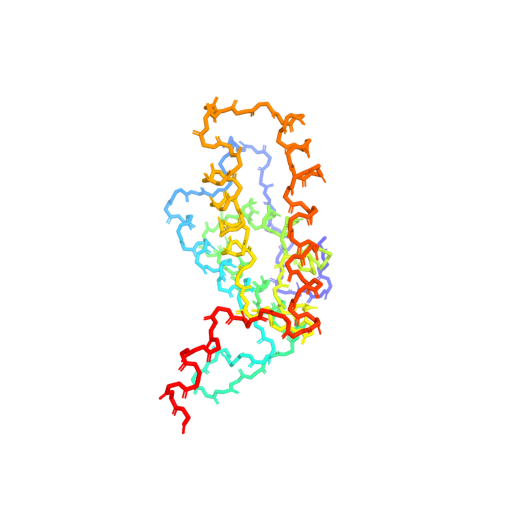93 ? -10.628 -4.853 -1.253 1.00 95.06 93 ARG A N 1
ATOM 788 C CA . ARG A 1 93 ? -9.874 -3.597 -1.253 1.00 95.06 93 ARG A CA 1
ATOM 789 C C . ARG A 1 93 ? -8.494 -3.796 -0.666 1.00 95.06 93 ARG A C 1
ATOM 791 O O . ARG A 1 93 ? -7.532 -3.352 -1.283 1.00 95.06 93 ARG A O 1
ATOM 798 N N . TRP A 1 94 ? -8.387 -4.491 0.462 1.00 95.12 94 TRP A N 1
ATOM 799 C CA . TRP A 1 94 ? -7.133 -4.775 1.151 1.00 95.12 94 TRP A CA 1
ATOM 800 C C . TRP A 1 94 ? -6.092 -5.376 0.207 1.00 95.12 94 TRP A C 1
ATOM 802 O O . TRP A 1 94 ? -4.976 -4.865 0.123 1.00 95.12 94 TRP A O 1
ATOM 812 N N . ASN A 1 95 ? -6.497 -6.363 -0.595 1.00 93.38 95 ASN A N 1
ATOM 813 C CA . ASN A 1 95 ? -5.643 -7.008 -1.593 1.00 93.38 95 ASN A CA 1
ATOM 814 C C . ASN A 1 95 ? -5.076 -6.037 -2.653 1.00 93.38 95 ASN A C 1
ATOM 816 O O . ASN A 1 95 ? -4.037 -6.319 -3.256 1.00 93.38 95 ASN A O 1
ATOM 820 N N . LEU A 1 96 ? -5.739 -4.901 -2.899 1.00 91.94 96 LEU A N 1
ATOM 821 C CA . LEU A 1 96 ? -5.301 -3.899 -3.872 1.00 91.94 96 LEU A CA 1
ATOM 822 C C . LEU A 1 96 ? -4.268 -2.922 -3.306 1.00 91.94 96 LEU A C 1
ATOM 824 O O . LEU A 1 96 ? -3.372 -2.521 -4.047 1.00 91.94 96 LEU A O 1
ATOM 828 N N . TRP A 1 97 ? -4.382 -2.524 -2.036 1.00 91.50 97 TRP A N 1
ATOM 829 C CA . TRP A 1 97 ? -3.528 -1.468 -1.474 1.00 91.50 97 TRP A CA 1
ATOM 830 C C . TRP A 1 97 ? -2.483 -1.972 -0.476 1.00 91.50 97 TRP A C 1
ATOM 832 O O . TRP A 1 97 ? -1.403 -1.395 -0.419 1.00 91.50 97 TRP A O 1
ATOM 842 N N . ALA A 1 98 ? -2.747 -3.024 0.300 1.00 93.19 98 ALA A N 1
ATOM 843 C CA . ALA A 1 98 ? -1.824 -3.469 1.339 1.00 93.19 98 ALA A CA 1
ATOM 844 C C . ALA A 1 98 ? -0.627 -4.229 0.754 1.00 93.19 98 ALA A C 1
ATOM 846 O O . ALA A 1 98 ? -0.773 -5.113 -0.096 1.00 93.19 98 ALA A O 1
ATOM 847 N N . ARG A 1 99 ? 0.579 -3.938 1.257 1.00 91.88 99 ARG A N 1
ATOM 848 C CA . ARG A 1 99 ? 1.799 -4.628 0.811 1.00 91.88 99 ARG A CA 1
ATOM 849 C C . ARG A 1 99 ? 1.840 -6.086 1.247 1.00 91.88 99 ARG A C 1
ATOM 851 O O . ARG A 1 99 ? 2.401 -6.904 0.525 1.00 91.88 99 ARG A O 1
ATOM 858 N N . SER A 1 100 ? 1.213 -6.420 2.374 1.00 93.44 100 SER A N 1
ATOM 859 C CA . SER A 1 100 ? 1.207 -7.776 2.932 1.00 93.44 100 SER A CA 1
ATOM 860 C C . SER A 1 100 ? 0.604 -8.840 2.013 1.00 93.44 100 SER A C 1
ATOM 862 O O . SER A 1 100 ? 0.884 -10.020 2.193 1.00 93.44 100 SER A O 1
ATOM 864 N N . CYS A 1 101 ? -0.191 -8.442 1.017 1.00 91.50 101 CYS A N 1
ATOM 865 C CA . CYS A 1 101 ? -0.814 -9.361 0.062 1.00 91.50 101 CYS A CA 1
ATOM 866 C C . CYS A 1 101 ? 0.115 -9.771 -1.089 1.00 91.50 101 CYS A C 1
ATOM 868 O O . CYS A 1 101 ? -0.259 -10.596 -1.922 1.00 91.50 101 CYS A O 1
ATOM 870 N N . ARG A 1 102 ? 1.305 -9.170 -1.191 1.00 88.69 102 ARG A N 1
ATOM 871 C CA . ARG A 1 102 ? 2.282 -9.472 -2.240 1.00 88.69 102 ARG A CA 1
ATOM 872 C C . ARG A 1 102 ? 3.333 -10.439 -1.706 1.00 88.69 102 ARG A C 1
ATOM 874 O O . ARG A 1 102 ? 3.687 -10.390 -0.538 1.00 88.69 102 ARG A O 1
ATOM 881 N N . GLN A 1 103 ? 3.824 -11.315 -2.581 1.00 85.06 103 GLN A N 1
ATOM 882 C CA . GLN A 1 103 ? 4.879 -12.280 -2.247 1.00 85.06 103 GLN A CA 1
ATOM 883 C C . GLN A 1 103 ? 6.276 -11.647 -2.227 1.00 85.06 103 GLN A C 1
ATOM 885 O O . GLN A 1 103 ? 7.188 -12.185 -1.602 1.00 85.06 103 GLN A O 1
ATOM 890 N N . SER A 1 104 ? 6.445 -10.500 -2.889 1.00 83.94 104 SER A N 1
ATOM 891 C CA . SER A 1 104 ? 7.709 -9.774 -2.974 1.00 83.94 104 SER A CA 1
ATOM 892 C C . SER A 1 104 ? 7.600 -8.352 -2.420 1.00 83.94 104 SER A C 1
ATOM 894 O O . SER A 1 104 ? 6.599 -7.655 -2.606 1.00 83.94 104 SER A O 1
ATOM 896 N N . ILE A 1 105 ? 8.676 -7.909 -1.763 1.00 79.75 105 ILE A N 1
ATOM 897 C CA . ILE A 1 105 ? 8.845 -6.518 -1.341 1.00 79.75 105 ILE A CA 1
ATOM 898 C C . ILE A 1 105 ? 9.437 -5.747 -2.524 1.00 79.75 105 ILE A C 1
ATOM 900 O O . ILE A 1 105 ? 10.513 -6.115 -3.003 1.00 79.75 105 ILE A O 1
ATOM 904 N N . PRO A 1 106 ? 8.790 -4.674 -3.009 1.00 68.44 106 PRO A N 1
ATOM 905 C CA . PRO A 1 106 ? 9.390 -3.840 -4.038 1.00 68.44 106 PRO A CA 1
ATOM 906 C C . PRO A 1 106 ? 10.646 -3.155 -3.481 1.00 68.44 106 PRO A C 1
ATOM 908 O O . PRO A 1 106 ? 10.578 -2.439 -2.483 1.00 68.44 106 PRO A O 1
ATOM 911 N N . TYR A 1 107 ? 11.785 -3.364 -4.148 1.00 67.94 107 TYR A N 1
ATOM 912 C CA . TYR A 1 107 ? 13.084 -2.793 -3.765 1.00 67.94 107 TYR A CA 1
ATOM 913 C C . TYR A 1 107 ? 13.085 -1.254 -3.789 1.00 67.94 107 TYR A C 1
ATOM 915 O O . TYR A 1 107 ? 13.710 -0.611 -2.950 1.00 67.94 107 TYR A O 1
ATOM 923 N N . ALA A 1 108 ? 12.324 -0.648 -4.705 1.00 65.50 108 ALA A N 1
ATOM 924 C CA . ALA A 1 108 ? 12.143 0.796 -4.795 1.00 65.50 108 ALA A CA 1
ATOM 925 C C . ALA A 1 108 ? 10.670 1.178 -4.602 1.00 65.50 108 ALA A C 1
ATOM 927 O O . ALA A 1 108 ? 9.761 0.501 -5.089 1.00 65.50 108 ALA A O 1
ATOM 928 N N . LYS A 1 109 ? 10.416 2.306 -3.923 1.00 68.06 109 LYS A N 1
ATOM 929 C CA . LYS A 1 109 ? 9.071 2.898 -3.882 1.00 68.06 109 LYS A CA 1
ATOM 930 C C . LYS A 1 109 ? 8.686 3.281 -5.314 1.00 68.06 109 LYS A C 1
ATOM 932 O O . LYS A 1 109 ? 9.407 4.040 -5.954 1.00 68.06 109 LYS A O 1
ATOM 937 N N . THR A 1 110 ? 7.547 2.802 -5.806 1.00 70.06 110 THR A N 1
ATOM 938 C CA . THR A 1 110 ? 7.040 3.120 -7.154 1.00 70.06 110 THR A CA 1
ATOM 939 C C . THR A 1 110 ? 6.961 4.624 -7.403 1.00 70.06 110 THR A C 1
ATOM 941 O O . THR A 1 110 ? 7.318 5.067 -8.487 1.00 70.06 110 THR A O 1
ATOM 944 N N . ASN A 1 111 ? 6.612 5.420 -6.386 1.00 75.19 111 ASN A N 1
ATOM 945 C CA . ASN A 1 111 ? 6.637 6.884 -6.477 1.00 75.19 111 ASN A CA 1
ATOM 946 C C . ASN A 1 111 ? 8.027 7.430 -6.817 1.00 75.19 111 ASN A C 1
ATOM 948 O O . ASN A 1 111 ? 8.126 8.306 -7.660 1.00 75.19 111 ASN A O 1
ATOM 952 N N . LEU A 1 112 ? 9.095 6.883 -6.230 1.00 79.62 112 LEU A N 1
ATOM 953 C CA . LEU A 1 112 ? 10.461 7.328 -6.514 1.00 79.62 112 LEU A CA 1
ATOM 954 C C . LEU A 1 112 ? 10.842 7.030 -7.969 1.00 79.62 112 LEU A C 1
ATOM 956 O O . LEU A 1 112 ? 11.415 7.881 -8.641 1.00 79.62 112 LEU A O 1
ATOM 960 N N . LEU A 1 113 ? 10.488 5.839 -8.464 1.00 80.06 113 LEU A N 1
ATOM 961 C CA . LEU A 1 113 ? 10.718 5.458 -9.861 1.00 80.06 113 LEU A CA 1
ATOM 962 C C . LEU A 1 113 ? 9.923 6.347 -10.823 1.00 80.06 113 LEU A C 1
ATOM 964 O O . LEU A 1 113 ? 10.469 6.825 -11.815 1.00 80.06 113 LEU A O 1
ATOM 968 N N . ILE A 1 114 ? 8.651 6.605 -10.511 1.00 84.50 114 ILE A N 1
ATOM 969 C CA . ILE A 1 114 ? 7.766 7.463 -11.305 1.00 84.50 114 ILE A CA 1
ATOM 970 C C . ILE A 1 114 ? 8.274 8.911 -11.301 1.00 84.50 114 ILE A C 1
ATOM 972 O O . ILE A 1 114 ? 8.358 9.531 -12.357 1.00 84.50 114 ILE A O 1
ATOM 976 N N . GLU A 1 115 ? 8.657 9.457 -10.148 1.00 87.81 115 GLU A N 1
ATOM 977 C CA . GLU A 1 115 ? 9.209 10.811 -10.028 1.00 87.81 115 GLU A CA 1
ATOM 978 C C . GLU A 1 115 ? 10.537 10.953 -10.771 1.00 87.81 115 GLU A C 1
ATOM 980 O O . GLU A 1 115 ? 10.733 11.938 -11.488 1.00 87.81 115 GLU A O 1
ATOM 985 N N . ALA A 1 116 ? 11.430 9.966 -10.651 1.00 87.06 116 ALA A N 1
ATOM 986 C CA . ALA A 1 116 ? 12.688 9.933 -11.387 1.00 87.06 116 ALA A CA 1
ATOM 987 C C . ALA A 1 116 ? 12.445 9.886 -12.902 1.00 87.06 116 ALA A C 1
ATOM 989 O O . ALA A 1 116 ? 13.038 10.674 -13.641 1.00 87.06 116 ALA A O 1
ATOM 990 N N . HIS A 1 117 ? 11.517 9.040 -13.360 1.00 90.12 117 HIS A N 1
ATOM 991 C CA . HIS A 1 117 ? 11.115 8.981 -14.763 1.00 90.12 117 HIS A CA 1
ATOM 992 C C . HIS A 1 117 ? 10.571 10.332 -15.248 1.00 90.12 117 HIS A C 1
ATOM 994 O O . HIS A 1 117 ? 11.066 10.888 -16.228 1.00 90.12 117 HIS A O 1
ATOM 1000 N N . TRP A 1 118 ? 9.621 10.932 -14.526 1.00 92.19 118 TRP A N 1
ATOM 1001 C CA . TRP A 1 118 ? 9.070 12.237 -14.896 1.00 92.19 118 TRP A CA 1
ATOM 1002 C C . TRP A 1 118 ? 10.096 13.368 -14.834 1.00 92.19 118 TRP A C 1
ATOM 1004 O O . TRP A 1 118 ? 9.966 14.342 -15.575 1.00 92.19 118 TRP A O 1
ATOM 1014 N N . LYS A 1 119 ? 11.113 13.280 -13.971 1.00 93.00 119 LYS A N 1
ATOM 1015 C CA . LYS A 1 119 ? 12.226 14.235 -13.949 1.00 93.00 119 LYS A CA 1
ATOM 1016 C C . LYS A 1 119 ? 13.000 14.193 -15.269 1.00 93.00 119 LYS A C 1
ATOM 1018 O O . LYS A 1 119 ? 13.211 15.256 -15.845 1.00 93.00 119 LYS A O 1
ATOM 1023 N N . VAL A 1 120 ? 13.342 12.999 -15.755 1.00 92.12 120 VAL A N 1
ATOM 1024 C CA . VAL A 1 120 ? 14.010 12.785 -17.053 1.00 92.12 120 VAL A CA 1
ATOM 1025 C C . VAL A 1 120 ? 13.133 13.290 -18.198 1.00 92.12 120 VAL A C 1
ATOM 1027 O O . VAL A 1 120 ? 13.565 14.130 -18.977 1.00 92.12 120 VAL A O 1
ATOM 1030 N N . VAL A 1 121 ? 11.860 12.884 -18.251 1.00 94.50 121 VAL A N 1
ATOM 1031 C CA . VAL A 1 121 ? 10.933 13.312 -19.317 1.00 94.50 121 VAL A CA 1
ATOM 1032 C C . VAL A 1 121 ? 10.798 14.840 -19.369 1.00 94.50 121 VAL A C 1
ATOM 1034 O O . VAL A 1 121 ? 10.852 15.442 -20.443 1.00 94.50 121 VAL A O 1
ATOM 1037 N N . LYS A 1 122 ? 10.668 15.496 -18.210 1.00 92.62 122 LYS A N 1
ATOM 1038 C CA . LYS A 1 122 ? 10.579 16.960 -18.136 1.00 92.62 122 LYS A CA 1
ATOM 1039 C C . LYS A 1 122 ? 11.870 17.654 -18.561 1.00 92.62 122 LYS A C 1
ATOM 1041 O O . LYS A 1 122 ? 11.788 18.660 -19.258 1.00 92.62 122 LYS A O 1
ATOM 1046 N N . HIS A 1 123 ? 13.023 17.158 -18.118 1.00 93.38 123 HIS A N 1
ATOM 1047 C CA . HIS A 1 123 ? 14.312 17.804 -18.364 1.00 93.38 123 HIS A CA 1
ATOM 1048 C C . HIS A 1 123 ? 14.822 17.566 -19.788 1.00 93.38 123 HIS A C 1
ATOM 1050 O O . HIS A 1 123 ? 15.243 18.507 -20.449 1.00 93.38 123 HIS A O 1
ATOM 1056 N N . ASP A 1 124 ? 14.730 16.338 -20.285 1.00 93.75 124 ASP A N 1
ATOM 1057 C CA . ASP A 1 124 ? 15.395 15.957 -21.532 1.00 93.75 124 ASP A CA 1
ATOM 1058 C C . ASP A 1 124 ? 14.477 16.166 -22.743 1.00 93.75 124 ASP A C 1
ATOM 1060 O O . ASP A 1 124 ? 14.928 16.569 -23.815 1.00 93.75 124 ASP A O 1
ATOM 1064 N N . TYR A 1 125 ? 13.164 15.969 -22.573 1.00 94.88 125 TYR A N 1
ATOM 1065 C CA . TYR A 1 125 ? 12.220 15.957 -23.696 1.00 94.88 125 TYR A CA 1
ATOM 1066 C C . TYR A 1 125 ? 11.254 17.146 -23.708 1.00 94.88 125 TYR A C 1
ATOM 1068 O O . TYR A 1 125 ? 10.881 17.627 -24.782 1.00 94.88 125 TYR A O 1
ATOM 1076 N N . LEU A 1 126 ? 10.836 17.639 -22.537 1.00 94.69 126 LEU A N 1
ATOM 1077 C CA . LEU A 1 126 ? 9.792 18.666 -22.417 1.00 94.69 126 LEU A CA 1
ATOM 1078 C C . LEU A 1 126 ? 10.295 20.021 -21.889 1.00 94.69 126 LEU A C 1
ATOM 1080 O O . LEU A 1 126 ? 9.473 20.888 -21.605 1.00 94.69 126 LEU A O 1
ATOM 1084 N N . TYR A 1 127 ? 11.608 20.261 -21.808 1.00 92.62 127 TYR A N 1
ATOM 1085 C CA . TYR A 1 127 ? 12.170 21.464 -21.166 1.00 92.62 127 TYR A CA 1
ATOM 1086 C C . TYR A 1 127 ? 11.721 22.804 -21.771 1.00 92.62 127 TYR A C 1
ATOM 1088 O O . TYR A 1 127 ? 11.725 23.819 -21.079 1.00 92.62 127 TYR A O 1
ATOM 1096 N N . ARG A 1 128 ? 11.320 22.828 -23.051 1.00 91.81 128 ARG A N 1
ATOM 1097 C CA . ARG A 1 128 ? 10.798 24.034 -23.730 1.00 91.81 128 ARG A CA 1
ATOM 1098 C C . ARG A 1 128 ? 9.283 24.200 -23.619 1.00 91.81 128 ARG A C 1
ATOM 1100 O O . ARG A 1 128 ? 8.756 25.227 -24.036 1.00 91.81 128 ARG A O 1
ATOM 1107 N N . PHE A 1 129 ? 8.575 23.204 -23.095 1.00 89.69 129 PHE A N 1
ATOM 1108 C CA . PHE A 1 129 ? 7.119 23.189 -23.048 1.00 89.69 129 PHE A CA 1
ATOM 1109 C C . PHE A 1 129 ? 6.641 23.438 -21.622 1.00 89.69 129 PHE A C 1
ATOM 1111 O O . PHE A 1 129 ? 6.715 22.568 -20.756 1.00 89.69 129 PHE A O 1
ATOM 1118 N N . ASN A 1 130 ? 6.097 24.629 -21.377 1.00 86.50 130 ASN A N 1
ATOM 1119 C CA . ASN A 1 130 ? 5.396 24.897 -20.130 1.00 86.50 130 ASN A CA 1
ATOM 1120 C C . ASN A 1 130 ? 3.969 24.342 -20.231 1.00 86.50 130 ASN A C 1
ATOM 1122 O O . ASN A 1 130 ? 3.197 24.793 -21.074 1.00 86.50 130 ASN A O 1
ATOM 1126 N N . ARG A 1 131 ? 3.626 23.369 -19.376 1.00 88.56 131 ARG A N 1
ATOM 1127 C CA . ARG A 1 131 ? 2.313 22.689 -19.350 1.00 88.56 131 ARG A CA 1
ATOM 1128 C C . ARG A 1 131 ? 1.914 22.087 -20.713 1.00 88.56 131 ARG A C 1
ATOM 1130 O O . ARG A 1 131 ? 0.908 22.497 -21.293 1.00 88.56 131 ARG A O 1
ATOM 1137 N N . PRO A 1 132 ? 2.687 21.119 -21.237 1.00 91.06 132 PRO A N 1
ATOM 1138 C CA . PRO A 1 132 ? 2.339 20.443 -22.480 1.00 91.06 132 PRO A CA 1
ATOM 1139 C C . PRO A 1 132 ? 0.978 19.752 -22.361 1.00 91.06 132 PRO A C 1
ATOM 1141 O O . PRO A 1 132 ? 0.613 19.242 -21.299 1.00 91.06 132 PRO A O 1
ATOM 1144 N N . ARG A 1 133 ? 0.229 19.734 -23.465 1.00 94.38 133 ARG A N 1
ATOM 1145 C CA . ARG A 1 133 ? -1.020 18.977 -23.549 1.00 94.38 133 ARG A CA 1
ATOM 1146 C C . ARG A 1 133 ? -0.742 17.472 -23.455 1.00 94.38 133 ARG A C 1
ATOM 1148 O O . ARG A 1 133 ? 0.334 17.007 -23.828 1.00 94.38 133 ARG A O 1
ATOM 1155 N N . LEU A 1 134 ? -1.713 16.721 -22.935 1.00 93.62 134 LEU A N 1
ATOM 1156 C CA . LEU A 1 134 ? -1.558 15.292 -22.646 1.00 93.62 134 LEU A CA 1
ATOM 1157 C C . LEU A 1 134 ? -1.254 14.460 -23.900 1.00 93.62 134 LEU A C 1
ATOM 1159 O O . LEU A 1 134 ? -0.400 13.584 -23.855 1.00 93.62 134 LEU A O 1
ATOM 1163 N N . ASP A 1 135 ? -1.918 14.764 -25.010 1.00 96.62 135 ASP A N 1
ATOM 1164 C CA . ASP A 1 135 ? -1.678 14.175 -26.331 1.00 96.62 135 ASP A CA 1
ATOM 1165 C C . ASP A 1 135 ? -0.214 14.324 -26.771 1.00 96.62 135 ASP A C 1
ATOM 1167 O O . ASP A 1 135 ? 0.421 13.348 -27.164 1.00 96.62 135 ASP A O 1
ATOM 1171 N N . TYR A 1 136 ? 0.357 15.520 -26.620 1.00 95.19 136 TYR A N 1
ATOM 1172 C CA . TYR A 1 136 ? 1.759 15.768 -26.938 1.00 95.19 136 TYR A CA 1
ATOM 1173 C C . TYR A 1 136 ? 2.708 15.015 -26.001 1.00 95.19 136 TYR A C 1
ATOM 1175 O O . TYR A 1 136 ? 3.714 14.474 -26.453 1.00 95.19 136 TYR A O 1
ATOM 1183 N N . VAL A 1 137 ? 2.388 14.933 -24.705 1.00 95.50 137 VAL A N 1
ATOM 1184 C CA . VAL A 1 137 ? 3.176 14.132 -23.754 1.00 95.50 137 VAL A CA 1
ATOM 1185 C C . VAL A 1 137 ? 3.168 12.656 -24.151 1.00 95.50 137 VAL A C 1
ATOM 1187 O O . VAL A 1 137 ? 4.229 12.041 -24.167 1.00 95.50 137 VAL A O 1
ATOM 1190 N N . ILE A 1 138 ? 2.008 12.101 -24.513 1.00 96.19 138 ILE A N 1
ATOM 1191 C CA . ILE A 1 138 ? 1.890 10.710 -24.975 1.00 96.19 138 ILE A CA 1
ATOM 1192 C C . ILE A 1 138 ? 2.730 10.498 -26.235 1.00 96.19 138 ILE A C 1
ATOM 1194 O O . ILE A 1 138 ? 3.523 9.563 -26.279 1.00 96.19 138 ILE A O 1
ATOM 1198 N N . TYR A 1 139 ? 2.629 11.400 -27.213 1.00 96.94 139 TYR A N 1
ATOM 1199 C CA . TYR A 1 139 ? 3.458 11.357 -28.416 1.00 96.94 139 TYR A CA 1
ATOM 1200 C C . TYR A 1 139 ? 4.957 11.355 -28.082 1.00 96.94 139 TYR A C 1
ATOM 1202 O O . TYR A 1 139 ? 5.699 10.521 -28.585 1.00 96.94 139 TYR A O 1
ATOM 1210 N N . VAL A 1 140 ? 5.414 12.244 -27.192 1.00 96.25 140 VAL A N 1
ATOM 1211 C CA . VAL A 1 140 ? 6.820 12.285 -26.758 1.00 96.25 140 VAL A CA 1
ATOM 1212 C C . VAL A 1 140 ? 7.242 10.980 -26.082 1.00 96.25 140 VAL A C 1
ATOM 1214 O O . VAL A 1 140 ? 8.343 10.494 -26.339 1.00 96.25 140 VAL A O 1
ATOM 1217 N N . LEU A 1 141 ? 6.390 10.404 -25.234 1.00 96.00 141 LEU A N 1
ATOM 1218 C CA . LEU A 1 141 ? 6.684 9.134 -24.575 1.00 96.00 141 LEU A CA 1
ATOM 1219 C C . LEU A 1 141 ? 6.834 7.998 -25.595 1.00 96.00 141 LEU A C 1
ATOM 1221 O O . LEU A 1 141 ? 7.828 7.276 -25.548 1.00 96.00 141 LEU A O 1
ATOM 1225 N N . CYS A 1 142 ? 5.882 7.871 -26.520 1.00 96.88 142 CYS A N 1
ATOM 1226 C CA . CYS A 1 142 ? 5.845 6.797 -27.511 1.00 96.88 142 CYS A CA 1
ATOM 1227 C C . CYS A 1 142 ? 6.941 6.920 -28.571 1.00 96.88 142 CYS A C 1
ATOM 1229 O O . CYS A 1 142 ? 7.621 5.941 -28.850 1.00 96.88 142 CYS A O 1
ATOM 1231 N N . GLU A 1 143 ? 7.138 8.113 -29.126 1.00 97.19 143 GLU A N 1
ATOM 1232 C CA . GLU A 1 143 ? 7.974 8.306 -30.318 1.00 97.19 143 GLU A CA 1
ATOM 1233 C C . GLU A 1 143 ? 9.406 8.740 -29.999 1.00 97.19 143 GLU A C 1
ATOM 1235 O O . GLU A 1 143 ? 10.252 8.780 -30.889 1.00 97.19 143 GLU A O 1
ATOM 1240 N N . LYS A 1 144 ? 9.698 9.117 -28.748 1.00 95.25 144 LYS A N 1
ATOM 1241 C CA . LYS A 1 144 ? 11.039 9.578 -28.356 1.00 95.25 144 LYS A CA 1
ATOM 1242 C C . LYS A 1 144 ? 11.578 8.813 -27.161 1.00 95.25 144 LYS A C 1
ATOM 1244 O O . LYS A 1 144 ? 12.593 8.138 -27.270 1.00 95.25 144 LYS A O 1
ATOM 1249 N N . VAL A 1 145 ? 10.878 8.887 -26.028 1.00 95.81 145 VAL A N 1
ATOM 1250 C CA . VAL A 1 145 ? 11.386 8.325 -24.768 1.00 95.81 145 VAL A CA 1
ATOM 1251 C C . VAL A 1 145 ? 11.547 6.812 -24.874 1.00 95.81 145 VAL A C 1
ATOM 1253 O O . VAL A 1 145 ? 12.617 6.301 -24.559 1.00 95.81 145 VAL A O 1
ATOM 1256 N N . LEU A 1 146 ? 10.511 6.091 -25.315 1.00 94.25 146 LEU A N 1
ATOM 1257 C CA . LEU A 1 146 ? 10.559 4.631 -25.419 1.00 94.25 146 LEU A CA 1
ATOM 1258 C C . LEU A 1 146 ? 11.650 4.136 -26.391 1.00 94.25 146 LEU A C 1
ATOM 1260 O O . LEU A 1 146 ? 12.455 3.313 -25.950 1.00 94.25 146 LEU A O 1
ATOM 1264 N N . PRO A 1 147 ? 11.764 4.656 -27.630 1.00 96.81 147 PRO A N 1
ATOM 1265 C CA . PRO A 1 147 ? 12.855 4.296 -28.535 1.00 96.81 147 PRO A CA 1
ATOM 1266 C C . PRO A 1 147 ? 14.251 4.536 -27.947 1.00 96.81 147 PRO A C 1
ATOM 1268 O O . PRO A 1 147 ? 15.114 3.663 -28.032 1.00 96.81 147 PRO A O 1
ATOM 1271 N N . ASP A 1 148 ? 14.480 5.677 -27.288 1.00 94.69 148 ASP A N 1
ATOM 1272 C CA . ASP A 1 148 ? 15.777 5.972 -26.665 1.00 94.69 148 ASP A CA 1
ATOM 1273 C C . ASP A 1 148 ? 16.105 4.983 -25.534 1.00 94.69 148 ASP A C 1
ATOM 1275 O O . ASP A 1 148 ? 17.248 4.527 -25.406 1.00 94.69 148 ASP A O 1
ATOM 1279 N N . GLN A 1 149 ? 15.108 4.618 -24.717 1.00 91.31 149 GLN A N 1
ATOM 1280 C CA . GLN A 1 149 ? 15.283 3.606 -23.672 1.00 91.31 149 GLN A CA 1
ATOM 1281 C C . GLN A 1 149 ? 15.555 2.219 -24.260 1.00 91.31 149 GLN A C 1
ATOM 1283 O O . GLN A 1 149 ? 16.403 1.499 -23.733 1.00 91.31 149 GLN A O 1
ATOM 1288 N N . GLU A 1 150 ? 14.884 1.849 -25.350 1.00 94.25 150 GLU A N 1
ATOM 1289 C CA . GLU A 1 150 ? 15.101 0.578 -26.042 1.00 94.25 150 GLU A CA 1
ATOM 1290 C C . GLU A 1 150 ? 16.517 0.493 -26.625 1.00 94.25 150 GLU A C 1
ATOM 1292 O O . GLU A 1 150 ? 17.222 -0.495 -26.406 1.00 94.25 150 GLU A O 1
ATOM 1297 N N . ILE A 1 151 ? 16.988 1.552 -27.291 1.00 94.88 151 ILE A N 1
ATOM 1298 C CA . ILE A 1 151 ? 18.363 1.633 -27.802 1.00 94.88 151 ILE A CA 1
ATOM 1299 C C . ILE A 1 151 ? 19.361 1.470 -26.654 1.00 94.88 151 ILE A C 1
ATOM 1301 O O . ILE A 1 151 ? 20.289 0.661 -26.749 1.00 94.88 151 ILE A O 1
ATOM 1305 N N . ARG A 1 152 ? 19.167 2.201 -25.552 1.00 91.44 152 ARG A N 1
ATOM 1306 C CA . ARG A 1 152 ? 20.047 2.129 -24.379 1.00 91.44 152 ARG A CA 1
ATOM 1307 C C . ARG A 1 152 ? 20.046 0.739 -23.746 1.00 91.44 152 ARG A C 1
ATOM 1309 O O . ARG A 1 152 ? 21.107 0.233 -23.382 1.00 91.44 152 ARG A O 1
ATOM 1316 N N . TYR A 1 153 ? 18.879 0.114 -23.629 1.00 92.12 153 TYR A N 1
ATOM 1317 C CA . TYR A 1 153 ? 18.745 -1.251 -23.132 1.00 92.12 153 TYR A CA 1
ATOM 1318 C C . TYR A 1 153 ? 19.510 -2.240 -24.018 1.00 92.12 153 TYR A C 1
ATOM 1320 O O . TYR A 1 153 ? 20.336 -3.001 -23.518 1.00 92.12 153 TYR A O 1
ATOM 1328 N N . ASN A 1 154 ? 19.327 -2.162 -25.335 1.00 95.94 154 ASN A N 1
ATOM 1329 C CA . ASN A 1 154 ? 20.034 -3.015 -26.288 1.00 95.94 154 ASN A CA 1
ATOM 1330 C C . ASN A 1 154 ? 21.558 -2.814 -26.225 1.00 95.94 154 ASN A C 1
ATOM 1332 O O . ASN A 1 154 ? 22.313 -3.779 -26.332 1.00 95.94 154 ASN A O 1
ATOM 1336 N N . GLN A 1 155 ? 22.031 -1.585 -26.000 1.00 94.62 155 GLN A N 1
ATOM 1337 C CA . GLN A 1 155 ? 23.456 -1.308 -25.792 1.00 94.62 155 GLN A CA 1
ATOM 1338 C C . GLN A 1 155 ? 23.998 -1.926 -24.495 1.00 94.62 155 GLN A C 1
ATOM 1340 O O . GLN A 1 155 ? 25.119 -2.436 -24.510 1.00 94.62 155 GLN A O 1
ATOM 1345 N N . LEU A 1 156 ? 23.227 -1.909 -23.401 1.00 92.38 156 LEU A N 1
ATOM 1346 C CA . LEU A 1 156 ? 23.592 -2.565 -22.137 1.00 92.38 156 LEU A CA 1
ATOM 1347 C C . LEU A 1 156 ? 23.656 -4.086 -22.303 1.00 92.38 156 LEU A C 1
ATOM 1349 O O . LEU A 1 156 ? 24.644 -4.699 -21.917 1.00 92.38 156 LEU A O 1
ATOM 1353 N N . VAL A 1 157 ? 22.637 -4.691 -22.923 1.00 92.81 157 VAL A N 1
ATOM 1354 C CA . VAL A 1 157 ? 22.584 -6.143 -23.173 1.00 92.81 157 VAL A CA 1
ATOM 1355 C C . VAL A 1 157 ? 23.729 -6.594 -24.081 1.00 92.81 157 VAL A C 1
ATOM 1357 O O . VAL A 1 157 ? 24.321 -7.647 -23.863 1.00 92.81 157 VAL A O 1
ATOM 1360 N N . ALA A 1 158 ? 24.086 -5.778 -25.074 1.00 94.62 158 ALA A N 1
ATOM 1361 C CA . ALA A 1 158 ? 25.223 -6.029 -25.952 1.00 94.62 158 ALA A CA 1
ATOM 1362 C C . ALA A 1 158 ? 26.589 -5.697 -25.315 1.00 94.62 158 ALA A C 1
ATOM 1364 O O . ALA A 1 158 ? 27.597 -5.744 -26.020 1.00 94.62 158 ALA A O 1
ATOM 1365 N N . ASN A 1 159 ? 26.636 -5.322 -24.028 1.00 91.12 159 ASN A N 1
ATOM 1366 C CA . ASN A 1 159 ? 27.838 -4.883 -23.306 1.00 91.12 159 ASN A CA 1
ATOM 1367 C C . ASN A 1 159 ? 28.615 -3.755 -24.019 1.00 91.12 159 ASN A C 1
ATOM 1369 O O . ASN A 1 159 ? 29.835 -3.651 -23.899 1.00 91.12 159 ASN A O 1
ATOM 1373 N N . ARG A 1 160 ? 27.922 -2.911 -24.795 1.00 91.69 160 ARG A N 1
ATOM 1374 C CA . ARG A 1 160 ? 28.521 -1.761 -25.501 1.00 91.69 160 ARG A CA 1
ATOM 1375 C C . ARG A 1 160 ? 28.669 -0.545 -24.602 1.00 91.69 160 ARG A C 1
ATOM 1377 O O . ARG A 1 160 ? 29.524 0.299 -24.848 1.00 91.69 160 ARG A O 1
ATOM 1384 N N . ILE A 1 161 ? 27.805 -0.444 -23.599 1.00 92.25 161 ILE A N 1
ATOM 1385 C CA . ILE A 1 161 ? 27.870 0.576 -22.561 1.00 92.25 161 ILE A CA 1
ATOM 1386 C C . ILE A 1 161 ? 27.800 -0.110 -21.206 1.00 92.25 161 ILE A C 1
ATOM 1388 O O . ILE A 1 161 ? 27.108 -1.114 -21.046 1.00 92.25 161 ILE A O 1
ATOM 1392 N N . ASN A 1 162 ? 28.490 0.462 -20.227 1.00 89.31 162 ASN A N 1
ATOM 1393 C CA . ASN A 1 162 ? 28.402 -0.003 -18.855 1.00 89.31 162 ASN A CA 1
ATOM 1394 C C . ASN A 1 162 ? 27.220 0.669 -18.136 1.00 89.31 162 ASN A C 1
ATOM 1396 O O . ASN A 1 162 ? 26.893 1.829 -18.426 1.00 89.31 162 ASN A O 1
ATOM 1400 N N . PRO A 1 163 ? 26.573 -0.020 -17.180 1.00 86.56 163 PRO A N 1
ATOM 1401 C CA . PRO A 1 163 ? 25.634 0.614 -16.265 1.00 86.56 163 PRO A CA 1
ATOM 1402 C C . PRO A 1 163 ? 26.281 1.798 -15.541 1.00 86.56 163 PRO A C 1
ATOM 1404 O O . PRO A 1 163 ? 27.479 1.793 -15.274 1.00 86.56 163 PRO A O 1
ATOM 1407 N N . HIS A 1 164 ? 25.487 2.801 -15.157 1.00 82.69 164 HIS A N 1
ATOM 1408 C CA . HIS A 1 164 ? 26.028 4.005 -14.514 1.00 82.69 164 HIS A CA 1
ATOM 1409 C C . HIS A 1 164 ? 26.818 3.696 -13.223 1.00 82.69 164 HIS A C 1
ATOM 1411 O O . HIS A 1 164 ? 27.821 4.350 -12.952 1.00 82.69 164 HIS A O 1
ATOM 1417 N N . TRP A 1 165 ? 26.408 2.678 -12.464 1.00 83.06 165 TRP A N 1
ATOM 1418 C CA . TRP A 1 165 ? 27.058 2.253 -11.219 1.00 83.06 165 TRP A CA 1
ATOM 1419 C C . TRP A 1 165 ? 28.338 1.424 -11.429 1.00 83.06 165 TRP A C 1
ATOM 1421 O O . TRP A 1 165 ? 29.014 1.091 -10.462 1.00 83.06 165 TRP A O 1
ATOM 1431 N N . TRP A 1 166 ? 28.688 1.073 -12.669 1.00 87.19 166 TRP A N 1
ATOM 1432 C CA . TRP A 1 166 ? 29.789 0.150 -12.956 1.00 87.19 166 TRP A CA 1
ATOM 1433 C C . TRP A 1 166 ? 31.165 0.683 -12.543 1.00 87.19 166 TRP A C 1
ATOM 1435 O O . TRP A 1 166 ? 31.946 -0.041 -11.935 1.00 87.19 166 TRP A O 1
ATOM 1445 N N . GLU A 1 167 ? 31.462 1.952 -12.839 1.00 88.00 167 GLU A N 1
ATOM 1446 C CA . GLU A 1 167 ? 32.749 2.560 -12.465 1.00 88.00 167 GLU A CA 1
ATOM 1447 C C . GLU A 1 167 ? 32.891 2.711 -10.946 1.00 88.00 167 GLU A C 1
ATOM 1449 O O . GLU A 1 167 ? 33.980 2.565 -10.398 1.00 88.00 167 GLU A O 1
ATOM 1454 N N . GLU A 1 168 ? 31.779 2.967 -10.254 1.00 87.81 168 GLU A N 1
ATOM 1455 C CA . GLU A 1 168 ? 31.740 3.015 -8.795 1.00 87.81 168 GLU A CA 1
ATOM 1456 C C . GLU A 1 168 ? 31.987 1.632 -8.189 1.00 87.81 168 GLU A C 1
ATOM 1458 O O . GLU A 1 168 ? 32.855 1.497 -7.331 1.00 87.81 168 GLU A O 1
ATOM 1463 N N . PHE A 1 169 ? 31.326 0.599 -8.715 1.00 85.00 169 PHE A N 1
ATOM 1464 C CA . PHE A 1 169 ? 31.558 -0.788 -8.319 1.00 85.00 169 PHE A CA 1
ATOM 1465 C C . PHE A 1 169 ? 33.017 -1.215 -8.535 1.00 85.00 169 PHE A C 1
ATOM 1467 O O . PHE A 1 169 ? 33.641 -1.768 -7.636 1.00 85.00 169 PHE A O 1
ATOM 1474 N N . LYS A 1 170 ? 33.594 -0.903 -9.701 1.00 89.31 170 LYS A N 1
ATOM 1475 C CA . LYS A 1 170 ? 34.991 -1.230 -10.023 1.00 89.31 170 LYS A CA 1
ATOM 1476 C C . LYS A 1 170 ? 35.998 -0.539 -9.098 1.00 89.31 170 LYS A C 1
ATOM 1478 O O . LYS A 1 170 ? 37.093 -1.049 -8.921 1.00 89.31 170 LYS A O 1
ATOM 1483 N N . ARG A 1 171 ? 35.665 0.633 -8.554 1.00 89.88 171 ARG A N 1
ATOM 1484 C CA . ARG A 1 171 ? 36.524 1.366 -7.613 1.00 89.88 171 ARG A CA 1
ATOM 1485 C C . ARG A 1 171 ? 36.521 0.743 -6.215 1.00 89.88 171 ARG A C 1
ATOM 1487 O O . ARG A 1 171 ? 37.505 0.889 -5.499 1.00 89.88 171 ARG A O 1
ATOM 1494 N N . GLU A 1 172 ? 35.411 0.131 -5.813 1.00 88.25 172 GLU A N 1
ATOM 1495 C CA . GLU A 1 172 ? 35.267 -0.521 -4.504 1.00 88.25 172 GLU A CA 1
ATOM 1496 C C . GLU A 1 172 ? 35.856 -1.938 -4.460 1.00 88.25 172 GLU A C 1
ATOM 1498 O O . GLU A 1 172 ? 36.114 -2.446 -3.368 1.00 88.25 172 GLU A O 1
ATOM 1503 N N . TRP A 1 173 ? 36.059 -2.561 -5.623 1.00 73.81 173 TRP A N 1
ATOM 1504 C CA . TRP A 1 173 ? 36.578 -3.921 -5.780 1.00 73.81 173 TRP A CA 1
ATOM 1505 C C . TRP A 1 173 ? 38.090 -3.942 -6.022 1.00 73.81 173 TRP A C 1
ATOM 1507 O O . TRP A 1 173 ? 38.775 -4.747 -5.350 1.00 73.81 173 TRP A O 1
#

Organism: NCBI:txid588596

pLDDT: mean 89.72, std 7.81, range [59.84, 97.19]

Sequence (173 aa):
MDIELFPFIDRNFIPNNGHNGIICPAKLQKTALALIERHFNMYPLIPVDKNGLFLNPDEIWKISVKEIYQFCIEHNNPRLWYYLYFSWYSKDRWNLWARSCRQSIPYAKTNLLIEAHWKVVKHDYLYRFNRPRLDYVIYVLCEKVLPDQEIRYNQLVANRINPHWWEEFKREW

Foldseek 3Di:
DPCVLPVVDDPPLADDPPDPDDQDDPVCVVVLVVLVVVLQPQAQCDAPDPVRDGDALVRSLRVSLVVSSVVCVVVSRSSNNVVCCVCANPPVNVCVRHPHVDPDDPPDDVVVVVVVVVVCCCPPPVVVPDPDDPVVSVCCCVVPVVVVVVVVVVCVVVVVDDDPCVVVVVVVD

Secondary structure (DSSP, 8-state):
--GGG-TTS-TT----TT--S-SS-HHHHHHHHHHHHHHHH--TTS-SSTT-----HHHHHHHHHHHHHHHHHHTT-HHHHHHHIIIIISHHHHHHH-GGGSSS--SS-HHHHHHHHHHHIIIIISTT-SS--HHHHHHHIIIIIHHHHHHHHHHHHTTSS--TTHHHHHHH-

Radius of gyration: 23.34 Å; chains: 1; bounding box: 65×39×51 Å